Protein AF-A0A260Z5F8-F1 (afdb_monomer_lite)

Secondary structure (DSSP, 8-state):
--HHHHHHHHHHHHHHHHHHHHHHHS--SSHHHHHHHHHHHHHHHHHHHHHHHT-TTHHHH-HHHHHHHHHHHHHHHHHHHHHHHHHHHHHHHHT-GGGS---------

pLDDT: mean 85.58, std 16.8, range [43.44, 98.44]

Organism: NCBI:txid1503980

Sequence (109 aa):
MSDFMIQYITRFKVRFEREIDDLTHNPLSSSALNELQLTRARRVVNAAKVILGMGPHAVHIDHKKFELWRSILLLNNVSYNKTQRDIKNTGFILSDPALQSPSKEIRRR

Foldseek 3Di:
DDPVVLVVLVVLLVVLVVVLVCCVVPNDPDPVVSVLLNVLSVQLNVLSVVLVVCDDCNCVVPVPSNVVSVCSNVVSVVVNVVVVVVVVVVVVVVPPPVPPDPPPDPPDD

Structure (mmCIF, N/CA/C/O backbone):
data_AF-A0A260Z5F8-F1
#
_entry.id   AF-A0A260Z5F8-F1
#
loop_
_atom_site.group_PDB
_atom_site.id
_atom_site.type_symbol
_atom_site.label_atom_id
_atom_site.label_alt_id
_atom_site.label_comp_id
_atom_site.label_asym_id
_atom_site.label_entity_id
_atom_site.label_seq_id
_atom_site.pdbx_PDB_ins_code
_atom_site.Cartn_x
_atom_site.Cartn_y
_atom_site.Cartn_z
_atom_site.occupancy
_atom_site.B_iso_or_equiv
_atom_site.auth_seq_id
_atom_site.auth_comp_id
_atom_site.auth_asym_id
_atom_site.auth_atom_id
_atom_site.pdbx_PDB_model_num
ATOM 1 N N . MET A 1 1 ? 14.795 -5.885 -13.272 1.00 79.81 1 MET A N 1
ATOM 2 C CA . MET A 1 1 ? 13.813 -6.610 -12.463 1.00 79.81 1 MET A CA 1
ATOM 3 C C . MET A 1 1 ? 13.571 -7.929 -13.141 1.00 79.81 1 MET A C 1
ATOM 5 O O . MET A 1 1 ? 13.206 -7.941 -14.306 1.00 79.81 1 MET A O 1
ATOM 9 N N . SER A 1 2 ? 13.839 -9.014 -12.425 1.00 83.81 2 SER A N 1
ATOM 10 C CA . SER A 1 2 ? 13.453 -10.348 -12.866 1.00 83.81 2 SER A CA 1
ATOM 11 C C . SER A 1 2 ? 11.933 -10.512 -12.789 1.00 83.81 2 SER A C 1
ATOM 13 O O . SER A 1 2 ? 11.273 -9.811 -12.014 1.00 83.81 2 SER A O 1
ATOM 15 N N . ASP A 1 3 ? 11.389 -11.482 -13.521 1.00 86.44 3 ASP A N 1
ATOM 16 C CA . ASP A 1 3 ? 9.965 -11.845 -13.453 1.00 86.44 3 ASP A CA 1
ATOM 17 C C . ASP A 1 3 ? 9.521 -12.143 -12.020 1.00 86.44 3 ASP A C 1
ATOM 19 O O . ASP A 1 3 ? 8.443 -11.735 -11.590 1.00 86.44 3 ASP A O 1
ATOM 23 N N . PHE A 1 4 ? 10.406 -12.765 -11.237 1.00 87.38 4 PHE A N 1
ATOM 24 C CA . PHE A 1 4 ? 10.200 -12.989 -9.812 1.00 87.38 4 PHE A CA 1
ATOM 25 C C . PHE A 1 4 ? 9.919 -11.685 -9.046 1.00 87.38 4 PHE A C 1
ATOM 27 O O . PHE A 1 4 ? 8.972 -11.628 -8.264 1.00 87.38 4 PHE A O 1
ATOM 34 N N . MET A 1 5 ? 10.696 -10.618 -9.277 1.00 86.88 5 MET A N 1
ATOM 35 C CA . MET A 1 5 ? 10.472 -9.328 -8.609 1.00 86.88 5 MET A CA 1
ATOM 36 C C . MET A 1 5 ? 9.154 -8.686 -9.040 1.00 86.88 5 MET A C 1
ATOM 38 O O . MET A 1 5 ? 8.442 -8.145 -8.197 1.00 86.88 5 MET A O 1
ATOM 42 N N . ILE A 1 6 ? 8.816 -8.758 -10.330 1.00 89.88 6 ILE A N 1
ATOM 43 C CA . ILE A 1 6 ? 7.557 -8.214 -10.857 1.00 89.88 6 ILE A CA 1
ATOM 44 C C . ILE A 1 6 ? 6.376 -8.919 -10.188 1.00 89.88 6 ILE A C 1
ATOM 46 O O . ILE A 1 6 ? 5.496 -8.264 -9.631 1.00 89.88 6 ILE A O 1
ATOM 50 N N . GLN A 1 7 ? 6.384 -10.254 -10.163 1.00 91.00 7 GLN A N 1
ATOM 51 C CA . GLN A 1 7 ? 5.349 -11.040 -9.493 1.00 91.00 7 GLN A CA 1
ATOM 52 C C . GLN A 1 7 ? 5.278 -10.728 -7.996 1.00 91.00 7 GLN A C 1
ATOM 54 O O . GLN A 1 7 ? 4.186 -10.562 -7.450 1.00 91.00 7 GLN A O 1
ATOM 59 N N . TYR A 1 8 ? 6.432 -10.615 -7.334 1.00 90.50 8 TYR A N 1
ATOM 60 C CA . TYR A 1 8 ? 6.511 -10.280 -5.917 1.00 90.50 8 TYR A CA 1
ATOM 61 C C . TYR A 1 8 ? 5.853 -8.925 -5.628 1.0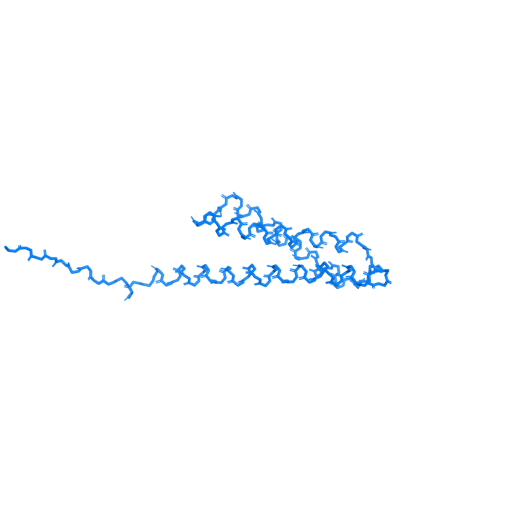0 90.50 8 TYR A C 1
ATOM 63 O O . TYR A 1 8 ? 4.955 -8.853 -4.794 1.00 90.50 8 TYR A O 1
ATOM 71 N N . ILE A 1 9 ? 6.213 -7.868 -6.359 1.00 93.25 9 ILE A N 1
ATOM 72 C CA . ILE A 1 9 ? 5.672 -6.514 -6.155 1.00 93.25 9 ILE A CA 1
ATOM 73 C C . ILE A 1 9 ? 4.183 -6.440 -6.515 1.00 93.25 9 ILE A C 1
ATOM 75 O O . ILE A 1 9 ? 3.407 -5.812 -5.789 1.00 93.25 9 ILE A O 1
ATOM 79 N N . THR A 1 10 ? 3.748 -7.132 -7.569 1.00 94.94 10 THR A N 1
ATOM 80 C CA . THR A 1 10 ? 2.325 -7.228 -7.922 1.00 94.94 10 THR A CA 1
ATOM 81 C C . THR A 1 10 ? 1.500 -7.842 -6.791 1.00 94.94 10 THR A C 1
ATOM 83 O O . THR A 1 10 ? 0.413 -7.344 -6.497 1.00 94.94 10 THR A O 1
ATOM 86 N N . ARG A 1 11 ? 2.017 -8.859 -6.086 1.00 93.38 11 ARG A N 1
ATOM 87 C CA . ARG A 1 11 ? 1.324 -9.439 -4.920 1.00 93.38 11 ARG A CA 1
ATOM 88 C C . ARG A 1 11 ? 1.134 -8.421 -3.794 1.00 93.38 11 ARG A C 1
ATOM 90 O O . ARG A 1 11 ? 0.061 -8.395 -3.197 1.00 93.38 11 ARG A O 1
ATOM 97 N N . PHE A 1 12 ? 2.121 -7.556 -3.531 1.00 92.06 12 PHE A N 1
ATOM 98 C CA . PHE A 1 12 ? 1.961 -6.457 -2.566 1.00 92.06 12 PHE A CA 1
ATOM 99 C C . PHE A 1 12 ? 0.860 -5.496 -2.987 1.00 92.06 12 PHE A C 1
ATOM 101 O O . PHE A 1 12 ? -0.018 -5.198 -2.182 1.00 92.06 12 PHE A O 1
ATOM 108 N N . LYS A 1 13 ? 0.892 -5.040 -4.243 1.00 97.06 13 LYS A N 1
ATOM 109 C CA . LYS A 1 13 ? -0.115 -4.122 -4.782 1.00 97.06 13 LYS A CA 1
ATOM 110 C C . LYS A 1 13 ? -1.525 -4.684 -4.592 1.00 97.06 13 LYS A C 1
ATOM 112 O O . LYS A 1 13 ? -2.339 -4.045 -3.940 1.00 97.06 13 LYS A O 1
ATOM 117 N N . VAL A 1 14 ? -1.776 -5.890 -5.104 1.00 97.75 14 VAL A N 1
ATOM 118 C CA . VAL A 1 14 ? -3.106 -6.520 -5.073 1.00 97.75 14 VAL A CA 1
ATOM 119 C C . VAL A 1 14 ? -3.580 -6.760 -3.643 1.00 97.75 14 VAL A C 1
ATOM 121 O O . VAL A 1 14 ? -4.739 -6.500 -3.333 1.00 97.75 14 VAL A O 1
ATOM 124 N N . ARG A 1 15 ? -2.694 -7.231 -2.757 1.00 96.94 15 ARG A N 1
ATOM 125 C CA . ARG A 1 15 ? -3.039 -7.416 -1.346 1.00 96.94 15 ARG A CA 1
ATOM 126 C C . ARG A 1 15 ? -3.476 -6.095 -0.719 1.00 96.94 15 ARG A C 1
ATOM 128 O O . ARG A 1 15 ? -4.546 -6.038 -0.135 1.00 96.94 15 ARG A O 1
ATOM 135 N N . PHE A 1 16 ? -2.665 -5.047 -0.836 1.00 98.00 16 PHE A N 1
ATOM 136 C CA . PHE A 1 16 ? -2.951 -3.781 -0.164 1.00 98.00 16 PHE A CA 1
ATOM 137 C C . PHE A 1 16 ? -4.074 -2.972 -0.820 1.00 98.00 16 PHE A C 1
ATOM 139 O O . PHE A 1 16 ? -4.683 -2.164 -0.134 1.00 98.00 16 PHE A O 1
ATOM 146 N N . GLU A 1 17 ? -4.387 -3.197 -2.099 1.00 98.44 17 GLU A N 1
ATOM 147 C CA . GLU A 1 17 ? -5.623 -2.689 -2.711 1.00 98.44 17 GLU A CA 1
ATOM 148 C C . GLU A 1 17 ? -6.852 -3.255 -1.983 1.00 98.44 17 GLU A C 1
ATOM 150 O O . GLU A 1 17 ? -7.696 -2.481 -1.546 1.00 98.44 17 GLU A O 1
ATOM 155 N N . ARG A 1 18 ? -6.881 -4.568 -1.715 1.00 98.06 18 ARG A N 1
ATOM 156 C CA . ARG A 1 18 ? -7.960 -5.191 -0.927 1.00 98.06 18 ARG A CA 1
ATOM 157 C C . ARG A 1 18 ? -8.008 -4.683 0.512 1.00 98.06 18 ARG A C 1
ATOM 159 O O . ARG A 1 18 ? -9.077 -4.367 1.003 1.00 98.06 18 ARG A O 1
ATOM 166 N N . GLU A 1 19 ? -6.857 -4.535 1.167 1.00 97.25 19 GLU A N 1
ATOM 167 C CA . GLU A 1 19 ? -6.804 -4.017 2.547 1.00 97.25 19 GLU A CA 1
ATOM 168 C C . GLU A 1 19 ? -7.329 -2.567 2.637 1.00 97.25 19 GLU A C 1
ATOM 170 O O . GLU A 1 19 ? -7.887 -2.172 3.658 1.00 97.25 19 GLU A O 1
ATOM 175 N N . ILE A 1 20 ? -7.152 -1.750 1.588 1.00 98.19 20 ILE A N 1
ATOM 176 C CA . ILE A 1 20 ? -7.743 -0.401 1.518 1.00 98.19 20 ILE A CA 1
ATOM 177 C C . ILE A 1 20 ? -9.261 -0.495 1.399 1.00 98.19 20 ILE A C 1
ATOM 179 O O . ILE A 1 20 ? -9.961 0.236 2.105 1.00 98.19 20 ILE A O 1
ATOM 183 N N . ASP A 1 21 ? -9.755 -1.368 0.522 1.00 98.19 21 ASP A N 1
ATOM 184 C CA . ASP A 1 21 ? -11.189 -1.584 0.342 1.00 98.19 21 ASP A CA 1
ATOM 185 C C . ASP A 1 21 ? -11.818 -2.064 1.658 1.00 98.19 21 ASP A C 1
ATOM 187 O O . ASP A 1 21 ? -12.802 -1.479 2.115 1.00 98.19 21 ASP A O 1
ATOM 191 N N . ASP A 1 22 ? -11.193 -3.031 2.331 1.00 96.81 22 ASP A N 1
ATOM 192 C CA . ASP A 1 22 ? -11.645 -3.574 3.612 1.00 96.81 22 ASP A CA 1
ATOM 193 C C . ASP A 1 22 ? -11.703 -2.497 4.700 1.00 96.81 22 ASP A C 1
ATOM 195 O O . ASP A 1 22 ? -12.730 -2.353 5.352 1.00 96.81 22 ASP A O 1
ATOM 199 N N . LEU A 1 23 ? -10.655 -1.682 4.868 1.00 96.69 23 LEU A N 1
ATOM 200 C CA . LEU A 1 23 ? -10.621 -0.605 5.874 1.00 96.69 23 LEU A CA 1
ATOM 201 C C . LEU A 1 23 ? -11.566 0.566 5.562 1.00 96.69 23 LEU A C 1
ATOM 203 O O . LEU A 1 23 ? -11.867 1.375 6.443 1.00 96.69 23 LEU A O 1
ATOM 207 N N . THR A 1 24 ? -11.992 0.697 4.304 1.00 96.50 24 THR A N 1
ATOM 208 C CA . THR A 1 24 ? -12.954 1.722 3.881 1.00 96.50 24 THR A CA 1
ATOM 209 C C . THR A 1 24 ? -14.384 1.283 4.187 1.00 96.50 24 THR A C 1
ATOM 211 O O . THR A 1 24 ? -15.175 2.093 4.663 1.00 96.50 24 THR A O 1
ATOM 214 N N . HIS A 1 25 ? -14.709 0.008 3.953 1.00 97.19 25 HIS A N 1
ATOM 215 C CA . HIS A 1 25 ? -16.053 -0.534 4.187 1.00 97.19 25 HIS A CA 1
ATOM 216 C C . HIS A 1 25 ? -16.256 -1.029 5.625 1.00 97.19 25 HIS A C 1
ATOM 218 O O . HIS A 1 25 ? -17.355 -0.929 6.160 1.00 97.19 25 HIS A O 1
ATOM 224 N N . ASN A 1 26 ? -15.195 -1.527 6.260 1.00 95.56 26 ASN A N 1
ATOM 225 C CA . ASN A 1 26 ? -15.179 -2.061 7.620 1.00 95.56 26 ASN A CA 1
ATOM 226 C C . ASN A 1 26 ? -14.091 -1.343 8.439 1.00 95.56 26 ASN A C 1
ATOM 228 O O . ASN A 1 26 ? -13.028 -1.913 8.709 1.00 95.56 26 ASN A O 1
ATOM 232 N N . PRO A 1 27 ? -14.313 -0.068 8.806 1.00 94.00 27 PRO A N 1
ATOM 233 C CA . PRO A 1 27 ? -13.312 0.713 9.513 1.00 94.00 27 PRO A CA 1
ATOM 234 C C . PRO A 1 27 ? -13.026 0.139 10.904 1.00 94.00 27 PRO A C 1
ATOM 236 O O . PRO A 1 27 ? -13.907 -0.381 11.591 1.00 94.00 27 PRO A O 1
ATOM 239 N N . LEU A 1 28 ? -11.778 0.284 11.348 1.00 92.56 28 LEU A N 1
ATOM 240 C CA . LEU A 1 28 ? -11.392 -0.046 12.718 1.00 92.56 28 LEU A CA 1
ATOM 241 C C . LEU A 1 28 ? -12.139 0.841 13.725 1.00 92.56 28 LEU A C 1
ATOM 243 O O . LEU A 1 28 ? -12.420 2.008 13.456 1.00 92.56 28 LEU A O 1
ATOM 247 N N . SER A 1 29 ? -12.373 0.309 14.929 1.00 89.25 29 SER A N 1
ATOM 248 C CA . SER A 1 29 ? -13.060 1.024 16.017 1.00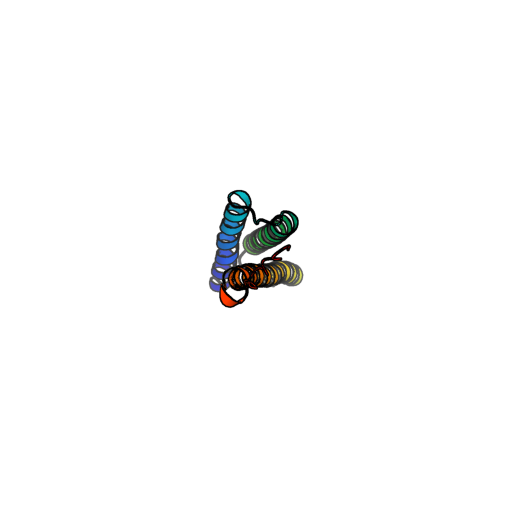 89.25 29 SER A CA 1
ATOM 249 C C . SER A 1 29 ? -12.382 2.343 16.403 1.00 89.25 29 SER A C 1
ATOM 251 O O . SER A 1 29 ? -13.046 3.310 16.767 1.00 89.25 29 SER A O 1
ATOM 253 N N . SER A 1 30 ? -11.052 2.406 16.301 1.00 93.00 30 SER A N 1
ATOM 254 C CA . SER A 1 30 ? -10.290 3.642 16.457 1.00 93.00 30 SER A CA 1
ATOM 255 C C . SER A 1 30 ? -10.115 4.332 15.105 1.00 93.00 30 SER A C 1
ATOM 257 O O . SER A 1 30 ? -9.378 3.846 14.247 1.00 93.00 30 SER A O 1
ATOM 259 N N . SER A 1 31 ? -10.732 5.508 14.949 1.00 93.12 31 SER A N 1
ATOM 260 C CA . SER A 1 31 ? -10.628 6.331 13.734 1.00 93.12 31 SER A CA 1
ATOM 261 C C . SER A 1 31 ? -9.173 6.683 13.384 1.00 93.12 31 SER A C 1
ATOM 263 O O . SER A 1 31 ? -8.730 6.457 12.259 1.00 93.12 31 SER A O 1
ATOM 265 N N . ALA A 1 32 ? -8.384 7.121 14.373 1.00 94.44 32 ALA A N 1
ATOM 266 C CA . ALA A 1 32 ? -6.969 7.442 14.176 1.00 94.44 32 ALA A CA 1
ATOM 267 C C . ALA A 1 32 ? -6.151 6.217 13.724 1.00 94.44 32 ALA A C 1
ATOM 269 O O . ALA A 1 32 ? -5.271 6.318 12.867 1.00 94.44 32 ALA A O 1
ATOM 270 N N . LEU A 1 33 ? -6.454 5.037 14.275 1.00 94.38 33 LEU A N 1
ATOM 271 C CA . LEU A 1 33 ? -5.803 3.795 13.868 1.00 94.38 33 LEU A CA 1
ATOM 272 C C . LEU A 1 33 ? -6.210 3.381 12.450 1.00 94.38 33 LEU A C 1
ATOM 274 O O . LEU A 1 33 ? -5.356 2.936 11.680 1.00 94.38 33 LEU A O 1
ATOM 278 N N . ASN A 1 34 ? -7.488 3.555 12.099 1.00 96.06 34 ASN A N 1
ATOM 279 C CA . ASN A 1 34 ? -8.009 3.289 10.763 1.00 96.06 34 ASN A CA 1
ATOM 280 C C . ASN A 1 34 ? -7.307 4.156 9.714 1.00 96.06 34 ASN A C 1
ATOM 282 O O . ASN A 1 34 ? -6.776 3.641 8.730 1.00 96.06 34 ASN A O 1
ATOM 286 N N . GLU A 1 35 ? -7.222 5.465 9.959 1.00 97.12 35 GLU A N 1
ATOM 287 C CA . GLU A 1 35 ? -6.550 6.413 9.070 1.00 97.12 35 GLU A CA 1
ATOM 288 C C . GLU A 1 35 ? -5.055 6.093 8.914 1.00 97.12 35 GLU A C 1
ATOM 290 O O . GLU A 1 35 ? -4.510 6.115 7.802 1.00 97.12 35 GLU A O 1
ATOM 295 N N . LEU A 1 36 ? -4.390 5.715 10.009 1.00 96.25 36 LEU A N 1
ATOM 296 C CA . LEU A 1 36 ? -2.994 5.289 9.982 1.00 96.25 36 LEU A CA 1
ATOM 297 C C . LEU A 1 36 ? -2.794 4.033 9.117 1.00 96.25 36 LEU A C 1
ATOM 299 O O . LEU A 1 36 ? -1.850 3.976 8.321 1.00 96.25 36 LEU A O 1
ATOM 303 N N . GLN A 1 37 ? -3.660 3.025 9.257 1.00 97.31 37 GLN A N 1
ATOM 304 C CA . GLN A 1 37 ? -3.599 1.800 8.453 1.00 97.31 37 GLN A CA 1
ATOM 305 C C . GLN A 1 37 ? -3.897 2.072 6.975 1.00 97.31 37 GLN A C 1
ATOM 307 O O . GLN A 1 37 ? -3.130 1.624 6.119 1.00 97.31 37 GLN A O 1
ATOM 312 N N . LEU A 1 38 ? -4.919 2.877 6.671 1.00 97.94 38 LEU A N 1
ATOM 313 C CA . LEU A 1 38 ? -5.236 3.317 5.310 1.00 97.94 38 LEU A CA 1
ATOM 314 C C . LEU A 1 38 ? -4.056 4.048 4.665 1.00 97.94 38 LEU A C 1
ATOM 316 O O . LEU A 1 38 ? -3.685 3.758 3.528 1.00 97.94 38 LEU A O 1
ATOM 320 N N . THR A 1 39 ? -3.420 4.964 5.395 1.00 97.81 39 THR A N 1
ATOM 321 C CA . THR A 1 39 ? -2.256 5.713 4.904 1.00 97.81 39 THR A CA 1
ATOM 322 C C . THR A 1 39 ? -1.099 4.782 4.557 1.00 97.81 39 THR A C 1
ATOM 324 O O . THR A 1 39 ? -0.495 4.905 3.488 1.00 97.81 39 THR A O 1
ATOM 327 N N . ARG A 1 40 ? -0.797 3.815 5.429 1.00 97.19 40 ARG A N 1
ATOM 328 C CA . ARG A 1 40 ? 0.253 2.817 5.182 1.00 97.19 40 ARG A CA 1
ATOM 329 C C . ARG A 1 40 ? -0.077 1.947 3.973 1.00 97.19 40 ARG A C 1
ATOM 331 O O . ARG A 1 40 ? 0.783 1.770 3.112 1.00 97.19 40 ARG A O 1
ATOM 338 N N . ALA A 1 41 ? -1.313 1.466 3.872 1.00 97.88 41 ALA A N 1
ATOM 339 C CA . ALA A 1 41 ? -1.755 0.641 2.757 1.00 97.88 41 ALA A CA 1
ATOM 340 C C . ALA A 1 41 ? -1.659 1.391 1.417 1.00 97.88 41 ALA A C 1
ATOM 342 O O . ALA A 1 41 ? -1.052 0.897 0.465 1.00 97.88 41 ALA A O 1
ATOM 343 N N . ARG A 1 42 ? -2.128 2.645 1.373 1.00 98.31 42 ARG A N 1
ATOM 344 C CA . ARG A 1 42 ? -2.005 3.531 0.202 1.00 98.31 42 ARG A CA 1
ATOM 345 C C . ARG A 1 42 ? -0.549 3.768 -0.194 1.00 98.31 42 ARG A C 1
ATOM 347 O O . ARG A 1 42 ? -0.233 3.747 -1.382 1.00 98.31 42 ARG A O 1
ATOM 354 N N . ARG A 1 43 ? 0.356 3.947 0.776 1.00 98.00 43 ARG A N 1
ATOM 355 C CA . ARG A 1 43 ? 1.800 4.091 0.514 1.00 98.00 43 ARG A CA 1
ATOM 356 C C . ARG A 1 43 ? 2.406 2.833 -0.105 1.00 98.00 43 ARG A C 1
ATOM 358 O O . ARG A 1 43 ? 3.212 2.966 -1.023 1.00 98.00 43 ARG A O 1
ATOM 365 N N . VAL A 1 44 ? 2.002 1.640 0.339 1.00 97.56 44 VAL A N 1
ATOM 366 C CA . VAL A 1 44 ? 2.442 0.375 -0.275 1.00 97.56 44 VAL A CA 1
ATOM 367 C C . VAL A 1 44 ? 1.960 0.273 -1.720 1.00 97.56 44 VAL A C 1
ATOM 369 O O . VAL A 1 44 ? 2.770 0.015 -2.609 1.00 97.56 44 VAL A O 1
ATOM 372 N N . VAL A 1 45 ? 0.672 0.528 -1.973 1.00 98.19 45 VAL A N 1
ATOM 373 C CA . VAL A 1 45 ? 0.103 0.483 -3.330 1.00 98.19 45 VAL A CA 1
ATOM 374 C C . VAL A 1 45 ? 0.784 1.496 -4.248 1.00 98.19 45 VAL A C 1
ATOM 376 O O . VAL A 1 45 ? 1.149 1.148 -5.370 1.00 98.19 45 VAL A O 1
ATOM 379 N N . ASN A 1 46 ? 0.999 2.729 -3.780 1.00 98.06 46 ASN A N 1
ATOM 380 C CA . ASN A 1 46 ? 1.674 3.760 -4.563 1.00 98.06 46 ASN A CA 1
ATOM 381 C C . ASN A 1 46 ? 3.115 3.353 -4.902 1.00 98.06 46 ASN A C 1
ATOM 383 O O . ASN A 1 46 ? 3.501 3.360 -6.067 1.00 98.06 46 ASN A O 1
ATOM 387 N N . ALA A 1 47 ? 3.887 2.904 -3.908 1.00 97.00 47 ALA A N 1
ATOM 388 C CA . AL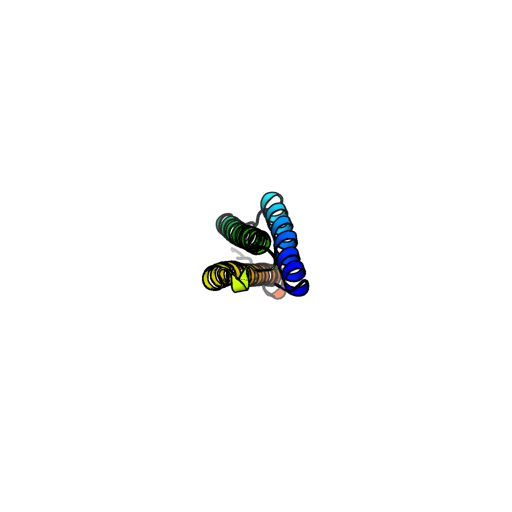A A 1 47 ? 5.252 2.439 -4.134 1.00 97.00 47 ALA A CA 1
ATOM 389 C C . ALA A 1 47 ? 5.303 1.262 -5.121 1.00 97.00 47 ALA A C 1
ATOM 391 O O . ALA A 1 47 ? 6.126 1.262 -6.032 1.00 97.00 47 ALA A O 1
ATOM 392 N N . ALA A 1 48 ? 4.389 0.296 -4.998 1.00 96.62 48 ALA A N 1
ATOM 393 C CA . ALA A 1 48 ? 4.311 -0.832 -5.920 1.00 96.62 48 ALA A CA 1
ATOM 394 C C . ALA A 1 48 ? 3.990 -0.384 -7.356 1.00 96.62 48 ALA A C 1
ATOM 396 O O . ALA A 1 48 ? 4.643 -0.838 -8.293 1.00 96.62 48 ALA A O 1
ATOM 397 N N . LYS A 1 49 ? 3.036 0.542 -7.536 1.00 96.88 49 LYS A N 1
ATOM 398 C CA . LYS A 1 49 ? 2.703 1.121 -8.849 1.00 96.88 49 LYS A CA 1
ATOM 399 C C . LYS A 1 49 ? 3.901 1.834 -9.471 1.00 96.88 49 LYS A C 1
ATOM 401 O O . LYS A 1 49 ? 4.178 1.613 -10.646 1.00 96.88 49 LYS A O 1
ATOM 406 N N . VAL A 1 50 ? 4.633 2.631 -8.689 1.00 95.56 50 VAL A N 1
ATOM 407 C CA . VAL A 1 50 ? 5.829 3.323 -9.185 1.00 95.56 50 VAL A CA 1
ATOM 408 C C . VAL A 1 50 ? 6.898 2.321 -9.605 1.00 95.56 50 VAL A C 1
ATOM 410 O O . VAL A 1 50 ? 7.390 2.419 -10.723 1.00 95.56 50 VAL A O 1
ATOM 413 N N . ILE A 1 51 ? 7.220 1.328 -8.770 1.00 94.12 51 ILE A N 1
ATOM 414 C CA . ILE A 1 51 ? 8.261 0.347 -9.106 1.00 94.12 51 ILE A CA 1
ATOM 415 C C . ILE A 1 51 ? 7.894 -0.441 -10.370 1.00 94.12 51 ILE A C 1
ATOM 417 O O . ILE A 1 51 ? 8.732 -0.591 -11.255 1.00 94.12 51 ILE A O 1
ATOM 421 N N . LEU A 1 52 ? 6.646 -0.908 -10.485 1.00 93.56 52 LEU A N 1
ATOM 422 C CA . LEU A 1 52 ? 6.174 -1.612 -11.682 1.00 93.56 52 LEU A CA 1
ATOM 423 C C . LEU A 1 52 ? 6.231 -0.712 -12.926 1.00 93.56 52 LEU A C 1
ATOM 425 O O . LEU A 1 52 ? 6.668 -1.161 -13.983 1.00 93.56 52 LEU A O 1
ATOM 429 N N . GLY A 1 53 ? 5.860 0.565 -12.788 1.00 92.44 53 GLY A N 1
ATOM 430 C CA . GLY A 1 53 ? 5.921 1.558 -13.861 1.00 92.44 53 GLY A CA 1
ATOM 431 C C . GLY A 1 53 ? 7.340 1.913 -14.317 1.00 92.44 53 GLY A C 1
ATOM 432 O O . GLY A 1 53 ? 7.514 2.346 -15.452 1.00 92.44 53 GLY A O 1
ATOM 433 N N . MET A 1 54 ? 8.368 1.693 -13.487 1.00 91.12 54 MET A N 1
ATOM 434 C CA . MET A 1 54 ? 9.771 1.869 -13.894 1.00 91.12 54 MET A CA 1
ATOM 435 C C . MET A 1 54 ? 10.252 0.778 -14.874 1.00 91.12 54 MET A C 1
ATOM 437 O O . MET A 1 54 ? 11.299 0.938 -15.502 1.00 91.12 54 MET A O 1
ATOM 441 N N . GLY A 1 55 ? 9.512 -0.328 -15.017 1.00 85.19 55 GLY A N 1
ATOM 442 C CA . GLY A 1 55 ? 9.781 -1.368 -16.010 1.00 85.19 55 GLY A CA 1
ATOM 443 C C . GLY A 1 55 ? 10.972 -2.292 -15.697 1.00 85.19 55 GLY A C 1
ATOM 444 O O . GLY A 1 55 ? 11.660 -2.158 -14.681 1.00 85.19 55 GLY A O 1
ATOM 445 N N . PRO A 1 56 ? 11.252 -3.276 -16.569 1.00 81.69 56 PRO A N 1
ATOM 446 C CA . PRO A 1 56 ? 12.193 -4.363 -16.293 1.00 81.69 56 PRO A CA 1
ATOM 447 C C . PRO A 1 56 ? 13.648 -3.907 -16.126 1.00 81.69 56 PRO A C 1
ATOM 449 O O . PRO A 1 56 ? 14.428 -4.612 -15.493 1.00 81.69 56 PRO A O 1
ATOM 452 N N . HIS A 1 57 ? 14.035 -2.719 -16.586 1.00 78.56 57 HIS A N 1
ATOM 4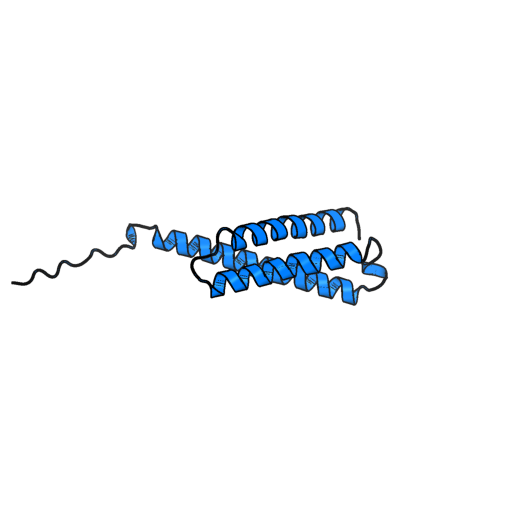53 C CA . HIS A 1 57 ? 15.406 -2.212 -16.430 1.00 78.56 57 HIS A CA 1
ATOM 454 C C . HIS A 1 57 ? 15.559 -1.157 -15.324 1.00 78.56 57 HIS A C 1
ATOM 456 O O . HIS A 1 57 ? 16.659 -0.648 -15.133 1.00 78.56 57 HIS A O 1
ATOM 462 N N . ALA A 1 58 ? 14.507 -0.899 -14.536 1.00 79.19 58 ALA A N 1
ATOM 463 C CA . ALA A 1 58 ? 14.458 0.115 -13.475 1.00 79.19 58 ALA A CA 1
ATOM 464 C C . ALA A 1 58 ? 15.705 0.173 -12.578 1.00 79.19 58 ALA A C 1
ATOM 466 O O . ALA A 1 58 ? 16.261 1.242 -12.348 1.00 79.19 58 ALA A O 1
ATOM 467 N N . VAL A 1 59 ? 16.154 -0.994 -12.105 1.00 79.88 59 VAL A N 1
ATOM 468 C CA . VAL A 1 59 ? 17.304 -1.133 -11.196 1.00 79.88 59 VAL A CA 1
ATOM 469 C C . VAL A 1 59 ? 18.601 -0.632 -11.837 1.00 79.88 59 VAL A C 1
ATOM 471 O O . VAL A 1 59 ? 19.448 -0.098 -11.135 1.00 79.88 59 VAL A O 1
ATOM 474 N N . HIS A 1 60 ? 18.749 -0.783 -13.154 1.00 81.38 60 HIS A N 1
ATOM 475 C CA . HIS A 1 60 ? 19.944 -0.372 -13.893 1.00 81.38 60 HIS A CA 1
ATOM 476 C C . HIS A 1 60 ? 19.870 1.087 -14.357 1.00 81.38 60 HIS A C 1
ATOM 478 O O . HIS A 1 60 ? 20.904 1.730 -14.488 1.00 81.38 60 HIS A O 1
ATOM 484 N N . ILE A 1 61 ? 18.660 1.606 -14.597 1.00 80.12 61 ILE A N 1
ATOM 485 C CA . ILE A 1 61 ? 18.439 2.990 -15.042 1.00 80.12 61 ILE A CA 1
ATOM 486 C C . ILE A 1 61 ? 18.575 3.963 -13.867 1.00 80.12 61 ILE A C 1
ATOM 488 O O . ILE A 1 61 ? 19.275 4.965 -13.972 1.00 80.12 61 ILE A O 1
ATOM 492 N N . ASP A 1 62 ? 17.909 3.675 -12.746 1.00 87.94 62 ASP A N 1
ATOM 493 C CA . ASP A 1 62 ? 17.914 4.541 -11.566 1.00 87.94 62 ASP A CA 1
ATOM 494 C C . ASP A 1 62 ? 17.784 3.706 -10.285 1.00 87.94 62 ASP A C 1
ATOM 496 O O . ASP A 1 62 ? 16.717 3.580 -9.669 1.00 87.94 62 ASP A O 1
ATOM 500 N N . HIS A 1 63 ? 18.911 3.108 -9.893 1.00 90.25 63 HIS A N 1
ATOM 501 C CA . HIS A 1 63 ? 19.001 2.253 -8.712 1.00 90.25 63 HIS A CA 1
ATOM 502 C C . HIS A 1 63 ? 18.564 2.975 -7.430 1.00 90.25 63 HIS A C 1
ATOM 504 O O . HIS A 1 63 ? 17.828 2.412 -6.619 1.00 90.25 63 HIS A O 1
ATOM 510 N N . LYS A 1 64 ? 18.973 4.239 -7.254 1.00 93.50 64 LYS A N 1
ATOM 511 C CA . LYS A 1 64 ? 18.663 5.025 -6.049 1.00 93.50 64 LYS A CA 1
ATOM 512 C C . LYS A 1 64 ? 17.161 5.242 -5.908 1.00 93.50 64 LYS A C 1
ATOM 514 O O . LYS A 1 64 ? 16.607 5.034 -4.829 1.00 93.50 64 LYS A O 1
ATOM 519 N N . LYS A 1 65 ? 16.490 5.621 -6.997 1.00 93.06 65 LYS A N 1
ATOM 520 C CA . LYS A 1 65 ? 15.036 5.793 -7.001 1.00 93.06 65 LYS A CA 1
ATOM 521 C C . LYS A 1 65 ? 14.316 4.470 -6.779 1.00 93.06 65 LYS A C 1
ATOM 523 O O . LYS A 1 65 ? 13.350 4.436 -6.020 1.00 93.06 65 LYS A O 1
ATOM 528 N N . PHE A 1 66 ? 14.791 3.384 -7.386 1.00 93.00 66 PHE A N 1
ATOM 529 C CA . PHE A 1 66 ? 14.228 2.056 -7.158 1.00 93.00 66 PHE A CA 1
ATOM 530 C C . PHE A 1 66 ? 14.302 1.654 -5.675 1.00 93.00 66 PHE A C 1
ATOM 532 O O . PHE A 1 66 ? 13.277 1.300 -5.088 1.00 93.00 66 PHE A O 1
ATOM 539 N N . GLU A 1 67 ? 15.475 1.761 -5.042 1.00 93.94 67 GLU A N 1
ATOM 540 C CA . GLU A 1 67 ? 15.652 1.392 -3.629 1.00 93.94 67 GLU A CA 1
ATOM 541 C C . GLU A 1 67 ? 14.875 2.303 -2.673 1.00 93.94 67 GLU A C 1
ATOM 543 O O . GLU A 1 67 ? 14.367 1.831 -1.652 1.00 93.94 67 GLU A O 1
ATOM 548 N N . LEU A 1 68 ? 14.694 3.583 -3.015 1.00 96.25 68 LEU A N 1
ATOM 549 C CA . LEU A 1 68 ? 13.818 4.484 -2.264 1.00 96.25 68 LEU A CA 1
ATOM 550 C C . LEU A 1 68 ? 12.378 3.953 -2.228 1.00 96.25 68 LEU A C 1
ATOM 552 O O . LEU A 1 68 ? 11.800 3.783 -1.152 1.00 96.25 68 LEU A O 1
ATOM 556 N N . TRP A 1 69 ? 11.797 3.645 -3.390 1.00 95.94 69 TRP A N 1
ATOM 557 C CA . TRP A 1 69 ? 10.428 3.127 -3.456 1.00 95.94 69 TRP A CA 1
ATOM 558 C C . TRP A 1 69 ? 10.300 1.743 -2.829 1.00 95.94 69 TRP A C 1
ATOM 560 O O . TRP A 1 69 ? 9.326 1.473 -2.122 1.00 95.94 69 TRP A O 1
ATOM 570 N N . ARG A 1 70 ? 11.303 0.882 -3.016 1.00 94.12 70 ARG A N 1
ATOM 571 C CA . ARG A 1 70 ? 11.364 -0.429 -2.365 1.00 94.12 70 ARG A CA 1
ATOM 572 C C . ARG A 1 70 ? 11.377 -0.295 -0.841 1.00 94.12 70 ARG A C 1
ATOM 574 O O . ARG A 1 70 ? 10.646 -1.015 -0.163 1.00 94.12 70 ARG A O 1
ATOM 581 N N . SER A 1 71 ? 12.129 0.661 -0.303 1.00 96.19 71 SER A N 1
ATOM 582 C CA . SER A 1 71 ? 12.170 0.943 1.136 1.00 96.19 71 SER A CA 1
ATOM 583 C C . SER A 1 71 ? 10.813 1.418 1.658 1.00 96.19 71 SER A C 1
ATOM 585 O O . SER A 1 71 ? 10.335 0.912 2.673 1.00 96.19 71 SER A O 1
ATOM 587 N N . ILE A 1 72 ? 10.139 2.323 0.937 1.00 95.94 72 ILE A N 1
ATOM 588 C CA . ILE A 1 72 ? 8.782 2.780 1.280 1.00 95.94 72 ILE A CA 1
ATOM 589 C C . ILE A 1 72 ? 7.807 1.596 1.317 1.00 95.94 72 ILE A C 1
ATOM 591 O O . ILE A 1 72 ? 7.050 1.460 2.282 1.00 95.94 72 ILE A O 1
ATOM 595 N N . LEU A 1 73 ? 7.841 0.726 0.306 1.00 96.25 73 LEU A N 1
ATOM 596 C CA . LEU A 1 73 ? 6.993 -0.464 0.231 1.00 96.25 73 LEU A CA 1
ATOM 597 C C . LEU A 1 73 ? 7.205 -1.382 1.445 1.00 96.25 73 LEU A C 1
ATOM 599 O O . LEU A 1 73 ? 6.244 -1.755 2.121 1.00 96.25 73 LEU A O 1
ATOM 603 N N . LEU A 1 74 ? 8.461 -1.719 1.750 1.00 95.25 74 LEU A N 1
ATOM 604 C CA . LEU A 1 74 ? 8.794 -2.669 2.813 1.00 95.25 74 LEU A CA 1
ATOM 605 C C . LEU A 1 74 ? 8.498 -2.114 4.210 1.00 95.25 74 LEU A C 1
ATOM 607 O O . LEU A 1 74 ? 7.883 -2.812 5.019 1.00 95.25 74 LEU A O 1
ATOM 611 N N . LEU A 1 75 ? 8.871 -0.861 4.489 1.00 96.31 75 LEU A N 1
ATOM 612 C CA . LEU A 1 75 ? 8.644 -0.233 5.794 1.00 96.31 75 LEU A CA 1
ATOM 613 C C . LEU A 1 75 ? 7.152 -0.134 6.119 1.00 96.31 75 LEU A C 1
ATOM 615 O O . LEU A 1 75 ? 6.728 -0.528 7.207 1.00 96.31 75 LEU A O 1
ATOM 619 N N . ASN A 1 76 ? 6.335 0.325 5.165 1.00 96.69 76 ASN A N 1
ATOM 620 C CA . ASN A 1 76 ? 4.895 0.442 5.391 1.00 96.69 76 ASN A CA 1
ATOM 621 C C . ASN A 1 76 ? 4.236 -0.934 5.548 1.00 96.69 76 ASN A C 1
ATOM 623 O O . ASN A 1 76 ? 3.377 -1.081 6.414 1.00 96.69 76 ASN A O 1
ATOM 627 N N . ASN A 1 77 ? 4.680 -1.955 4.807 1.00 95.38 77 ASN A N 1
ATOM 628 C CA . ASN A 1 77 ? 4.205 -3.324 5.008 1.00 95.38 77 ASN A CA 1
ATOM 629 C C . ASN A 1 77 ? 4.541 -3.864 6.408 1.00 95.38 77 ASN A C 1
ATOM 631 O O . ASN A 1 77 ? 3.677 -4.434 7.074 1.00 95.38 77 ASN A O 1
ATOM 635 N N . VAL A 1 78 ? 5.779 -3.685 6.877 1.00 96.12 78 VAL A N 1
ATOM 636 C CA . VAL A 1 78 ? 6.193 -4.145 8.212 1.00 96.12 78 VAL A CA 1
ATOM 637 C C . VAL A 1 78 ? 5.375 -3.451 9.299 1.00 96.12 78 VAL A C 1
ATOM 639 O O . VAL A 1 78 ? 4.827 -4.125 10.175 1.00 96.12 78 VAL A O 1
ATOM 642 N N . SER A 1 79 ? 5.239 -2.124 9.230 1.00 95.06 79 SER A N 1
ATOM 643 C CA . SER A 1 79 ? 4.447 -1.367 10.202 1.00 95.06 79 SER A CA 1
ATOM 644 C C . SER A 1 79 ? 2.962 -1.736 10.167 1.00 95.06 79 SER A C 1
ATOM 646 O O . SER A 1 79 ? 2.349 -1.852 11.226 1.00 95.06 79 SER A O 1
ATOM 648 N N . TYR A 1 80 ? 2.390 -1.958 8.980 1.00 96.25 80 TYR A N 1
ATOM 649 C CA . TYR A 1 80 ? 1.011 -2.422 8.823 1.00 96.25 80 TYR A CA 1
ATOM 650 C C . TYR A 1 80 ? 0.805 -3.774 9.519 1.00 96.25 80 TYR A C 1
ATOM 652 O O . TYR A 1 80 ? -0.010 -3.887 10.432 1.00 96.25 80 TYR A O 1
ATOM 660 N N . ASN A 1 81 ? 1.626 -4.777 9.183 1.00 94.50 81 ASN A N 1
ATOM 661 C CA . ASN A 1 81 ? 1.515 -6.125 9.751 1.00 94.50 81 ASN A CA 1
ATOM 662 C C . ASN A 1 81 ? 1.781 -6.169 11.261 1.00 94.50 81 ASN A C 1
ATOM 664 O O . ASN A 1 81 ? 1.255 -7.039 11.953 1.00 94.50 81 ASN A O 1
ATOM 668 N N . LYS A 1 82 ? 2.630 -5.276 11.786 1.00 95.25 82 LYS A N 1
ATOM 669 C CA . LYS A 1 82 ? 2.818 -5.137 13.235 1.00 95.25 82 LYS A CA 1
ATOM 670 C C . LYS A 1 82 ? 1.514 -4.691 13.893 1.00 95.25 82 LYS A C 1
ATOM 672 O O . LYS A 1 82 ? 0.998 -5.406 14.737 1.00 95.25 82 LYS A O 1
ATOM 677 N N . THR A 1 83 ? 0.936 -3.587 13.431 1.00 92.62 83 THR A N 1
ATOM 678 C CA . THR A 1 83 ? -0.320 -3.078 13.989 1.00 92.62 83 THR A CA 1
ATOM 679 C C . THR A 1 83 ? -1.479 -4.063 13.835 1.00 92.62 83 THR A C 1
ATOM 681 O O . THR A 1 83 ? -2.258 -4.212 14.765 1.00 92.62 83 THR A O 1
ATOM 684 N N . GLN A 1 84 ? -1.575 -4.789 12.718 1.00 91.75 84 GLN A N 1
ATOM 685 C CA . GLN A 1 84 ? -2.579 -5.848 12.555 1.00 91.75 84 GLN A CA 1
ATOM 686 C C . GLN A 1 84 ? -2.446 -6.956 13.606 1.00 91.75 84 GLN A C 1
ATOM 688 O O . GLN A 1 84 ? -3.448 -7.443 14.126 1.00 91.75 84 GLN A O 1
ATOM 693 N N . ARG A 1 85 ? -1.214 -7.354 13.949 1.00 92.44 85 ARG A N 1
ATOM 694 C CA . ARG A 1 85 ? -0.977 -8.311 15.040 1.00 92.44 85 ARG A CA 1
ATOM 695 C C . ARG A 1 85 ? -1.365 -7.725 16.390 1.00 92.44 85 ARG A C 1
ATOM 697 O O . ARG A 1 85 ? -2.019 -8.413 17.162 1.00 92.44 85 ARG A O 1
ATOM 704 N N . ASP A 1 86 ? -1.012 -6.468 16.641 1.00 90.56 86 ASP A N 1
ATOM 705 C CA . ASP A 1 86 ? -1.347 -5.791 17.893 1.00 90.56 86 ASP A CA 1
ATOM 706 C C . ASP A 1 86 ? -2.875 -5.723 18.082 1.00 90.56 86 ASP A C 1
ATOM 708 O O . ASP A 1 86 ? -3.370 -6.123 19.129 1.00 90.56 86 ASP A O 1
ATOM 712 N N . ILE A 1 87 ? -3.633 -5.356 17.038 1.00 88.69 87 ILE A N 1
ATOM 713 C CA . ILE A 1 87 ? -5.108 -5.345 17.052 1.00 88.69 87 ILE A CA 1
ATOM 714 C C . ILE A 1 87 ? -5.672 -6.732 17.385 1.00 88.69 87 ILE A C 1
ATOM 716 O O . ILE A 1 87 ? -6.528 -6.857 18.261 1.00 88.69 87 ILE A O 1
ATOM 720 N N . LYS A 1 88 ? -5.185 -7.782 16.709 1.00 86.25 88 LYS A N 1
ATOM 721 C CA . LYS A 1 88 ? -5.636 -9.163 16.947 1.00 86.25 88 LYS A CA 1
ATOM 722 C C . LYS A 1 88 ? -5.350 -9.619 18.377 1.00 86.25 88 LYS A C 1
ATOM 724 O O . LYS A 1 88 ? -6.210 -10.234 19.000 1.00 86.25 88 LYS A O 1
ATOM 729 N N . ASN A 1 89 ? -4.176 -9.282 18.907 1.00 84.69 89 ASN A N 1
ATOM 730 C CA . ASN A 1 89 ? -3.772 -9.650 20.261 1.00 84.69 89 ASN A CA 1
ATOM 731 C C . ASN A 1 89 ? -4.569 -8.886 21.327 1.00 84.69 89 ASN A C 1
ATOM 733 O O . ASN A 1 89 ? -4.988 -9.487 22.310 1.00 84.69 89 ASN A O 1
ATOM 737 N N . THR A 1 90 ? -4.830 -7.589 21.136 1.00 73.62 90 THR A N 1
ATOM 738 C CA . THR A 1 90 ? -5.684 -6.815 22.051 1.00 73.62 90 THR A CA 1
ATOM 739 C C . THR A 1 90 ? -7.124 -7.326 22.038 1.00 73.62 90 THR A C 1
ATOM 741 O O . THR A 1 90 ? -7.740 -7.420 23.097 1.00 73.62 90 THR A O 1
ATOM 744 N N . GLY A 1 91 ? -7.639 -7.722 20.869 1.00 60.00 91 GLY A N 1
ATOM 745 C CA . GLY A 1 91 ? -8.927 -8.409 20.764 1.00 60.00 91 GLY A CA 1
ATOM 746 C C . GLY A 1 91 ? -8.956 -9.705 21.577 1.00 60.00 91 GLY A C 1
ATOM 747 O O . GLY A 1 91 ? -9.903 -9.919 22.323 1.00 60.00 91 GLY A O 1
ATOM 748 N N . PHE A 1 92 ? -7.884 -10.504 21.511 1.00 56.12 92 PHE A N 1
ATOM 749 C CA . PHE A 1 92 ? -7.744 -11.756 22.264 1.00 56.12 92 PHE A CA 1
ATOM 750 C C . PHE A 1 92 ? -7.738 -11.549 23.788 1.00 56.12 92 PHE A C 1
ATOM 752 O O . PHE A 1 92 ? -8.401 -12.294 24.505 1.00 56.12 92 PHE A O 1
ATOM 759 N N . ILE A 1 93 ? -7.035 -10.518 24.274 1.00 51.31 93 ILE A N 1
ATOM 760 C CA . ILE A 1 93 ? -6.944 -10.182 25.708 1.00 51.31 93 ILE A CA 1
ATOM 761 C C . 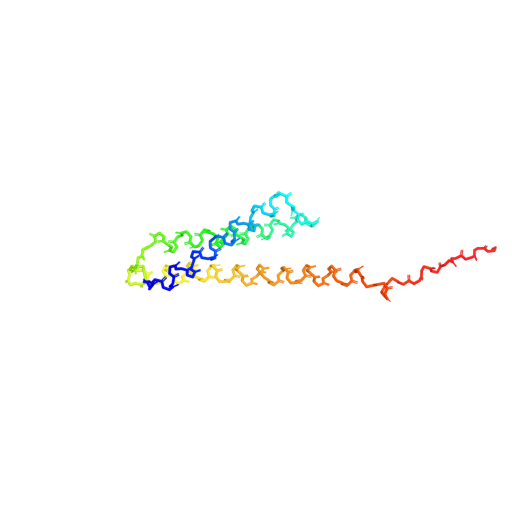ILE A 1 93 ? -8.311 -9.758 26.276 1.00 51.31 93 ILE A C 1
ATOM 763 O O . ILE A 1 93 ? -8.610 -10.051 27.429 1.00 51.31 93 ILE A O 1
ATOM 767 N N . LEU A 1 94 ? -9.160 -9.101 25.477 1.00 48.56 94 LEU A N 1
ATOM 768 C CA . LEU A 1 94 ? -10.506 -8.678 25.897 1.00 48.56 94 LEU A CA 1
ATOM 769 C C . LEU A 1 94 ? -11.553 -9.801 25.844 1.00 48.56 94 LEU A C 1
ATOM 771 O O . LEU A 1 94 ? -12.629 -9.660 26.424 1.00 48.56 94 LEU A O 1
ATOM 775 N N . SER A 1 95 ? -11.253 -10.903 25.158 1.00 48.72 95 SER A N 1
ATOM 776 C CA . SER A 1 95 ? -12.123 -12.079 25.048 1.00 48.72 95 SER A CA 1
ATOM 777 C C . SER A 1 95 ? -11.771 -13.210 26.019 1.00 48.72 95 SER A C 1
ATOM 779 O O . SER A 1 95 ? -12.414 -14.255 25.959 1.00 48.72 95 SER A O 1
ATOM 781 N N . ASP A 1 96 ? -10.789 -13.026 26.909 1.00 43.44 96 ASP A N 1
ATOM 782 C CA . ASP A 1 96 ? -10.482 -14.000 27.959 1.00 43.44 96 ASP A CA 1
ATOM 783 C C . ASP A 1 96 ? -11.405 -13.787 29.180 1.00 43.44 96 ASP A C 1
ATOM 785 O O . ASP A 1 96 ? -11.245 -12.804 29.916 1.00 43.44 96 ASP A O 1
ATOM 789 N N . PRO A 1 97 ? -12.382 -14.679 29.435 1.00 53.50 97 PRO A N 1
ATOM 790 C CA . PRO A 1 97 ? -13.266 -14.565 30.592 1.00 53.50 97 PRO A CA 1
ATOM 791 C C . PRO A 1 97 ? -12.518 -14.673 31.932 1.00 53.50 97 PRO A C 1
ATOM 793 O O . PRO A 1 97 ? -13.070 -14.266 32.951 1.00 53.50 97 PRO A O 1
ATOM 796 N N . ALA A 1 98 ? -11.265 -15.151 31.961 1.00 56.50 98 ALA A N 1
ATOM 797 C CA . ALA A 1 98 ? -10.450 -15.180 33.177 1.00 56.50 98 ALA A CA 1
ATOM 798 C C . ALA A 1 98 ? -9.947 -13.789 33.622 1.00 56.50 98 ALA A C 1
ATOM 800 O O . ALA A 1 98 ? -9.525 -13.629 34.768 1.00 56.50 98 ALA A O 1
ATOM 801 N N . LEU A 1 99 ? -10.003 -12.779 32.744 1.00 53.62 99 LEU A N 1
ATOM 802 C CA . LEU A 1 99 ? -9.603 -11.393 33.031 1.00 53.62 99 LEU A CA 1
ATOM 803 C C . LEU A 1 99 ? -10.790 -10.452 33.293 1.00 53.62 99 LEU A C 1
ATOM 805 O O . LEU A 1 99 ? -10.579 -9.285 33.636 1.00 53.62 99 LEU A O 1
ATOM 809 N N . GLN A 1 100 ? -12.032 -10.941 33.199 1.00 49.59 100 GLN A N 1
ATOM 810 C CA . GLN A 1 100 ? -13.192 -10.231 33.736 1.00 49.59 100 GLN A CA 1
ATOM 811 C C . GLN A 1 100 ? -13.161 -10.363 35.259 1.00 49.59 100 GLN A C 1
ATOM 813 O O . GLN A 1 100 ? -13.591 -11.358 35.840 1.00 49.59 100 GLN A O 1
ATOM 818 N N . SER A 1 101 ? -12.580 -9.362 35.916 1.00 52.19 101 SER A N 1
ATOM 819 C CA . SER A 1 101 ? -12.579 -9.256 37.370 1.00 52.19 101 SER A CA 1
ATOM 820 C C . SER A 1 101 ? -14.011 -9.400 37.906 1.00 52.19 101 SER A C 1
ATOM 822 O O . SER A 1 101 ? -14.929 -8.770 37.374 1.00 52.19 101 SER A O 1
ATOM 824 N N . PRO A 1 102 ? -14.240 -10.216 38.954 1.00 45.66 102 PRO A N 1
ATOM 825 C CA . PRO A 1 102 ? -15.573 -10.373 39.506 1.00 45.66 102 PRO A CA 1
ATOM 826 C C . PRO A 1 102 ? -16.011 -9.017 40.053 1.00 45.66 102 PRO A C 1
ATOM 828 O O . PRO A 1 102 ? -15.366 -8.450 40.942 1.00 45.66 102 PRO A O 1
ATOM 831 N N . SER A 1 103 ? -17.095 -8.480 39.495 1.00 50.47 103 SER A N 1
ATOM 832 C CA . SER A 1 103 ? -17.752 -7.282 39.996 1.00 50.47 103 SER A CA 1
ATOM 833 C C . SER A 1 103 ? -18.083 -7.507 41.468 1.00 50.47 103 SER A C 1
ATOM 835 O O . SER A 1 103 ? -18.972 -8.292 41.798 1.00 50.47 103 SER A O 1
ATOM 837 N N . LYS A 1 104 ? -17.342 -6.858 42.370 1.00 49.34 104 LYS A N 1
ATOM 838 C CA . LYS A 1 104 ? -17.680 -6.842 43.792 1.00 49.34 104 LYS A CA 1
ATOM 839 C C . LYS A 1 104 ? -19.030 -6.145 43.932 1.00 49.34 104 LYS A C 1
ATOM 841 O O . LYS A 1 104 ? -19.102 -4.920 43.860 1.00 49.34 104 LYS A O 1
ATOM 846 N N . GLU A 1 105 ? -20.086 -6.925 44.133 1.00 46.91 105 GLU A N 1
ATOM 847 C CA . GLU A 1 105 ? -21.353 -6.423 44.650 1.00 46.91 105 GLU A CA 1
ATOM 848 C C . GLU A 1 105 ? -21.080 -5.710 45.978 1.00 46.91 105 GLU A C 1
ATOM 850 O O . GLU A 1 105 ? -20.742 -6.320 46.995 1.00 46.91 105 GLU A O 1
ATOM 85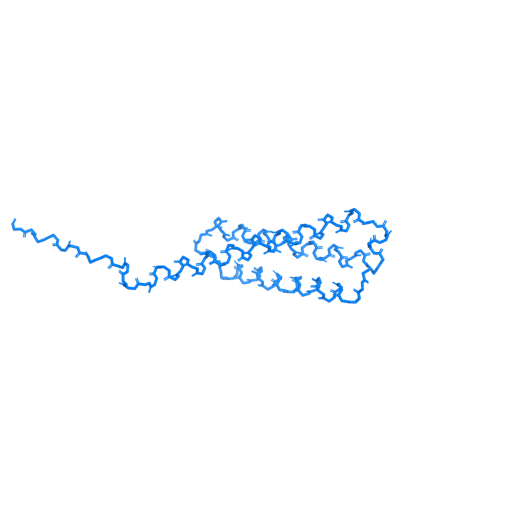5 N N . ILE A 1 106 ? -21.206 -4.385 45.966 1.00 51.59 106 ILE A N 1
ATOM 856 C CA . ILE A 1 106 ? -21.232 -3.583 47.183 1.00 51.59 106 ILE A CA 1
ATOM 857 C C . ILE A 1 106 ? -22.597 -3.827 47.825 1.00 51.59 106 ILE A C 1
ATOM 859 O O . ILE A 1 106 ? -23.586 -3.167 47.507 1.00 51.59 106 ILE A O 1
ATOM 863 N N . ARG A 1 107 ? -22.654 -4.802 48.733 1.00 47.78 107 ARG A N 1
ATOM 864 C CA . ARG A 1 107 ? -23.819 -5.047 49.582 1.00 47.78 107 ARG A CA 1
ATOM 865 C C . ARG A 1 107 ? -23.938 -3.897 50.585 1.00 47.78 107 ARG A C 1
ATOM 867 O O . ARG A 1 107 ? -23.283 -3.908 51.624 1.00 47.78 107 ARG A O 1
ATOM 874 N N . ARG A 1 108 ? -24.745 -2.886 50.255 1.00 46.03 108 ARG A N 1
ATOM 875 C CA . ARG A 1 108 ? -25.151 -1.840 51.205 1.00 46.03 108 ARG A CA 1
ATOM 876 C C . ARG A 1 108 ? -26.076 -2.467 52.255 1.00 46.03 108 ARG A C 1
ATOM 878 O O . ARG A 1 108 ? -27.063 -3.106 51.894 1.00 46.03 108 ARG A O 1
ATOM 885 N N . ARG A 1 109 ? -25.712 -2.322 53.527 1.00 55.47 109 ARG A N 1
ATOM 886 C CA . ARG A 1 109 ? -26.610 -2.445 54.679 1.00 55.47 109 ARG A CA 1
ATOM 887 C C . ARG A 1 109 ? -26.867 -1.049 55.215 1.00 55.47 109 ARG A C 1
ATOM 889 O O . ARG A 1 109 ? -25.919 -0.237 55.130 1.00 55.47 109 ARG A O 1
#

Radius of gyration: 20.73 Å; chains: 1; bounding box: 47×23×71 Å